Protein AF-A0A814URB3-F1 (afdb_monomer_lite)

InterPro domains:
  IPR023262 Active regulator of SIRT1 [PF15684] (5-93)

Structure (mmCIF, N/CA/C/O backbone):
data_AF-A0A814URB3-F1
#
_entry.id   AF-A0A814URB3-F1
#
loop_
_atom_site.group_PDB
_atom_site.id
_atom_site.type_symbol
_atom_site.label_atom_id
_atom_site.label_alt_id
_atom_site.label_comp_id
_atom_site.label_asym_id
_atom_site.label_entity_id
_atom_site.label_seq_id
_atom_site.pdbx_PDB_ins_code
_atom_site.Cartn_x
_atom_site.Cartn_y
_atom_site.Cartn_z
_atom_site.occupancy
_atom_site.B_iso_or_equiv
_atom_site.auth_seq_id
_atom_site.auth_comp_id
_atom_site.auth_asym_id
_atom_site.auth_atom_id
_atom_site.pdbx_PDB_model_num
ATOM 1 N N . MET A 1 1 ? -56.182 40.995 10.576 1.00 45.69 1 MET A N 1
ATOM 2 C CA . MET A 1 1 ? -55.725 40.548 11.914 1.00 45.69 1 MET A CA 1
ATOM 3 C C . MET A 1 1 ? -54.743 39.394 11.750 1.00 45.69 1 MET A C 1
ATOM 5 O O . MET A 1 1 ? -55.006 38.588 10.879 1.00 45.69 1 MET A O 1
ATOM 9 N N . LYS A 1 2 ? -53.660 39.377 12.555 1.00 48.59 2 LYS A N 1
ATOM 10 C CA . LYS A 1 2 ? -52.761 38.263 12.975 1.00 48.59 2 LYS A CA 1
ATOM 11 C C . LYS A 1 2 ? -52.505 37.116 11.957 1.00 48.59 2 LYS A C 1
ATOM 13 O O . LYS A 1 2 ? -53.432 36.490 11.488 1.00 48.59 2 LYS A O 1
ATOM 18 N N . SER A 1 3 ? -51.280 36.699 11.642 1.00 45.53 3 SER A N 1
ATOM 19 C CA . SER A 1 3 ? -50.038 36.762 12.417 1.00 45.53 3 SER A CA 1
ATOM 20 C C . SER A 1 3 ? -48.806 36.613 11.519 1.00 45.53 3 SER A C 1
ATOM 22 O O . SER A 1 3 ? -48.708 35.671 10.735 1.00 45.53 3 SER A O 1
ATOM 24 N N . LYS A 1 4 ? -47.811 37.481 11.739 1.00 69.31 4 LYS A N 1
ATOM 25 C CA . LYS A 1 4 ? -46.400 37.122 11.559 1.00 69.31 4 LYS A CA 1
ATOM 26 C C . LYS A 1 4 ? -46.115 35.926 12.472 1.00 69.31 4 LYS A C 1
ATOM 28 O O . LYS A 1 4 ? -46.481 36.002 13.639 1.00 69.31 4 LYS A O 1
ATOM 33 N N . ASN A 1 5 ? -45.494 34.865 11.955 1.00 59.09 5 ASN A N 1
ATOM 34 C CA . ASN A 1 5 ? -44.546 34.023 12.696 1.00 59.09 5 ASN A CA 1
ATOM 35 C C . ASN A 1 5 ? -43.966 32.927 11.790 1.00 59.09 5 ASN A C 1
ATOM 37 O O . ASN A 1 5 ? -44.551 31.863 11.619 1.00 59.09 5 ASN A O 1
ATOM 41 N N . LYS A 1 6 ? -42.753 33.146 11.275 1.00 63.56 6 LYS A N 1
ATOM 42 C CA . LYS A 1 6 ? -41.826 32.046 10.975 1.00 63.56 6 LYS A CA 1
ATOM 43 C C . LYS A 1 6 ? -40.487 32.376 11.626 1.00 63.56 6 LYS A C 1
ATOM 45 O O . LYS A 1 6 ? -39.502 32.700 10.976 1.00 63.56 6 LYS A O 1
ATOM 50 N N . LEU A 1 7 ? -40.521 32.390 12.957 1.00 65.69 7 LEU A N 1
ATOM 51 C CA . LEU A 1 7 ? -39.353 32.523 13.816 1.00 65.69 7 LEU A CA 1
ATOM 52 C C . LEU A 1 7 ? -38.516 31.246 13.684 1.00 65.69 7 LEU A C 1
ATOM 54 O O . LEU A 1 7 ? -38.934 30.172 14.104 1.00 65.69 7 LEU A O 1
ATOM 58 N N . ASN A 1 8 ? -37.357 31.407 13.052 1.00 53.50 8 ASN A N 1
ATOM 59 C CA . ASN A 1 8 ? -36.093 30.727 13.311 1.00 53.50 8 ASN A CA 1
ATOM 60 C C . ASN A 1 8 ? -36.175 29.232 13.655 1.00 53.50 8 ASN A C 1
ATOM 62 O O . ASN A 1 8 ? -36.423 28.850 14.800 1.00 53.50 8 ASN A O 1
ATOM 66 N N . SER A 1 9 ? -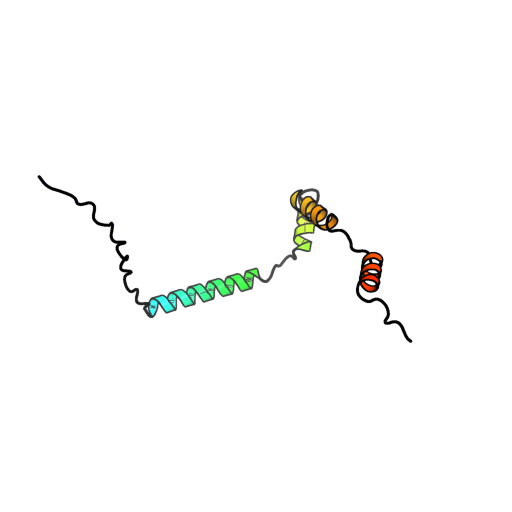35.796 28.376 12.697 1.00 62.03 9 SER A N 1
ATOM 67 C CA . SER A 1 9 ? -35.314 27.033 13.016 1.00 62.03 9 SER A CA 1
ATOM 68 C C . SER A 1 9 ? -34.023 27.174 13.824 1.00 62.03 9 SER A C 1
ATOM 70 O O . SER A 1 9 ? -32.917 27.242 13.280 1.00 62.03 9 SER A O 1
ATOM 72 N N . LEU A 1 10 ? -34.177 27.272 15.141 1.00 66.25 10 LEU A N 1
ATOM 73 C CA . LEU A 1 10 ? -33.097 27.150 16.099 1.00 66.25 10 LEU A CA 1
ATOM 74 C C . LEU A 1 10 ? -32.363 25.858 15.734 1.00 66.25 10 LEU A C 1
ATOM 76 O O . LEU A 1 10 ? -32.968 24.783 15.787 1.00 66.25 10 LEU A O 1
ATOM 80 N N . LYS A 1 11 ? -31.097 25.949 15.304 1.00 69.06 11 LYS A N 1
ATOM 81 C CA . LYS A 1 11 ? -30.230 24.779 15.135 1.00 69.06 11 LYS A CA 1
ATOM 82 C C . LYS A 1 11 ? -30.269 24.037 16.465 1.00 69.06 11 LYS A C 1
ATOM 84 O O . LYS A 1 11 ? -29.616 24.449 17.423 1.00 69.06 11 LYS A O 1
ATOM 89 N N . LYS A 1 12 ? -31.099 22.995 16.562 1.00 70.50 12 LYS A N 1
ATOM 90 C CA . LYS A 1 12 ? -31.200 22.184 17.769 1.00 70.50 12 LYS A CA 1
ATOM 91 C C . LYS A 1 12 ? -29.815 21.583 17.942 1.00 70.50 12 LYS A C 1
ATOM 93 O O . LYS A 1 12 ? -29.411 20.735 17.150 1.00 70.50 12 LYS A O 1
ATOM 98 N N . LYS A 1 13 ? -29.052 22.072 18.925 1.00 68.88 13 LYS A N 1
ATOM 99 C CA . LYS A 1 13 ? -27.794 21.445 19.327 1.00 68.88 13 LYS A CA 1
ATOM 100 C C . LYS A 1 13 ? -28.149 19.993 19.632 1.00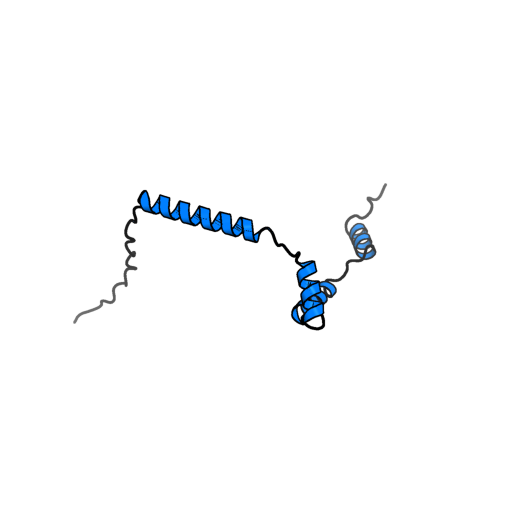 68.88 13 LYS A C 1
ATOM 102 O O . LYS A 1 13 ? -28.880 19.731 20.586 1.00 68.88 13 LYS A O 1
ATOM 107 N N . LYS A 1 14 ? -27.718 19.063 18.774 1.00 76.19 14 LYS A N 1
ATOM 108 C CA . LYS A 1 14 ? -27.913 17.631 18.995 1.00 76.19 14 LYS A CA 1
ATOM 109 C C . LYS A 1 14 ? -27.183 17.315 20.296 1.00 76.19 14 LYS A C 1
ATOM 111 O O . LYS A 1 14 ? -25.955 17.313 20.317 1.00 76.19 14 LYS A O 1
ATOM 116 N N . LYS A 1 15 ? -27.929 17.142 21.391 1.00 75.06 15 LYS A N 1
ATOM 117 C CA . LYS A 1 15 ? -27.366 16.689 22.663 1.00 75.06 15 LYS A CA 1
ATOM 118 C C . LYS A 1 15 ? -26.764 15.314 22.384 1.00 75.06 15 LYS A C 1
ATOM 120 O O . LYS A 1 15 ? -27.494 14.382 22.059 1.00 75.06 15 LYS A O 1
ATOM 125 N N . ARG A 1 16 ? -25.435 15.215 22.386 1.00 77.12 16 ARG A N 1
ATOM 126 C CA . ARG A 1 16 ? -24.745 13.927 22.283 1.00 77.12 16 ARG A CA 1
ATOM 127 C C . ARG A 1 16 ? -24.783 13.296 23.671 1.00 77.12 16 ARG A C 1
ATOM 129 O O . ARG A 1 16 ? -24.448 13.967 24.643 1.00 77.12 16 ARG A O 1
ATOM 136 N N . SER A 1 17 ? -25.251 12.055 23.762 1.00 81.00 17 SER A N 1
ATOM 137 C CA . SER A 1 17 ? -25.208 11.280 25.002 1.00 81.00 17 SER A CA 1
ATOM 138 C C . SER A 1 17 ? -23.753 11.036 25.397 1.00 81.00 17 SER A C 1
ATOM 140 O O . SER A 1 17 ? -22.924 10.740 24.536 1.00 81.00 17 SER A O 1
ATOM 142 N N . LEU A 1 18 ? -23.443 11.175 26.686 1.00 79.12 18 LEU A N 1
ATOM 143 C CA . LEU A 1 18 ? -22.122 10.868 27.223 1.00 79.12 18 LEU A CA 1
ATOM 144 C C . LEU A 1 18 ? -21.921 9.348 27.202 1.00 79.12 18 LEU A C 1
ATOM 146 O O . LEU A 1 18 ? -22.598 8.626 27.931 1.00 79.12 18 LEU A O 1
ATOM 150 N N . THR A 1 19 ? -21.008 8.862 26.364 1.00 81.75 19 THR A N 1
ATOM 151 C CA . THR A 1 19 ? -20.635 7.444 26.334 1.00 81.75 19 THR A CA 1
ATOM 152 C C . THR A 1 19 ? -19.508 7.208 27.333 1.00 81.75 19 THR A C 1
ATOM 154 O O . THR A 1 19 ? -18.414 7.747 27.169 1.00 81.75 19 THR A O 1
ATOM 157 N N . ILE A 1 20 ? -19.764 6.411 28.370 1.00 80.25 20 ILE A N 1
ATOM 158 C CA . ILE A 1 20 ? -18.754 6.041 29.367 1.00 80.25 20 ILE A CA 1
ATOM 159 C C . ILE A 1 20 ? -18.066 4.759 28.896 1.00 80.25 20 ILE A C 1
ATOM 161 O O . ILE A 1 20 ? -18.708 3.721 28.743 1.00 80.25 20 ILE A O 1
ATOM 165 N N . VAL A 1 21 ? -16.755 4.830 28.658 1.00 76.12 21 VAL A N 1
ATOM 166 C CA . VAL A 1 21 ? -15.956 3.662 28.269 1.00 76.12 21 VAL A CA 1
ATOM 167 C C . VAL A 1 21 ? -15.656 2.830 29.512 1.00 76.12 21 VAL A C 1
ATOM 169 O O . VAL A 1 21 ? -14.900 3.242 30.392 1.00 76.12 21 VAL A O 1
ATOM 172 N N . THR A 1 22 ? -16.248 1.644 29.570 1.00 83.06 22 THR A N 1
ATOM 173 C CA . THR A 1 22 ? -16.081 0.695 30.677 1.00 83.06 22 THR A CA 1
ATOM 174 C C . THR A 1 22 ? -14.791 -0.126 30.535 1.00 83.06 22 THR A C 1
ATOM 176 O O . THR A 1 22 ? -14.262 -0.299 29.434 1.00 83.06 22 THR A O 1
ATOM 179 N N . GLU A 1 23 ? -14.265 -0.665 31.636 1.00 82.31 23 GLU A N 1
ATOM 180 C CA . GLU A 1 23 ? -13.079 -1.542 31.608 1.00 82.31 23 GLU A CA 1
ATOM 181 C C . GLU A 1 23 ? -13.225 -2.765 30.669 1.00 82.31 23 GLU A C 1
ATOM 183 O O . GLU A 1 23 ? -12.289 -3.043 29.913 1.00 82.31 23 GLU A O 1
ATOM 188 N N . PRO A 1 24 ? -14.388 -3.449 30.589 1.00 78.88 24 PRO A N 1
ATOM 189 C CA . PRO A 1 24 ? -14.601 -4.526 29.620 1.00 78.88 24 PRO A CA 1
ATOM 190 C C . PRO A 1 24 ? -14.433 -4.083 28.162 1.00 78.88 24 PRO A C 1
ATOM 192 O O . PRO A 1 24 ? -13.800 -4.793 27.380 1.00 78.88 24 PRO A O 1
ATOM 195 N N . THR A 1 25 ? -14.936 -2.895 27.802 1.00 75.50 25 THR A N 1
ATOM 196 C CA . THR A 1 25 ? -14.755 -2.334 26.452 1.00 75.50 25 THR A CA 1
ATOM 197 C C . THR A 1 25 ? -13.282 -2.044 26.157 1.00 75.50 25 THR A C 1
ATOM 199 O O . THR A 1 25 ? -12.779 -2.469 25.122 1.00 75.50 25 THR A O 1
ATOM 202 N N . LYS A 1 26 ? -12.529 -1.483 27.118 1.00 79.88 26 LYS A N 1
ATOM 203 C CA . LYS A 1 26 ? -11.075 -1.275 26.963 1.00 79.88 26 LYS A CA 1
ATOM 204 C C . LYS A 1 26 ? -10.327 -2.593 26.746 1.00 79.88 26 LYS A C 1
ATOM 206 O O . LYS A 1 26 ? -9.371 -2.651 25.973 1.00 79.88 26 LYS A O 1
ATOM 211 N N . PHE A 1 27 ? -10.734 -3.661 27.430 1.00 79.00 27 PHE A N 1
ATOM 212 C CA . PHE A 1 27 ? -10.113 -4.978 27.291 1.00 79.00 27 PHE A CA 1
ATOM 213 C C . PHE A 1 27 ? -10.414 -5.634 25.935 1.00 79.00 27 PHE A C 1
ATOM 215 O O . PHE A 1 27 ? -9.523 -6.246 25.336 1.00 79.00 27 PHE A O 1
ATOM 222 N N . GLN A 1 28 ? -11.639 -5.484 25.424 1.00 85.69 28 GLN A N 1
ATOM 223 C CA . GLN A 1 28 ? -12.007 -5.935 24.079 1.00 85.69 28 GLN A CA 1
ATOM 224 C C . GLN A 1 28 ? -11.225 -5.179 22.998 1.00 85.69 28 GLN A C 1
ATOM 226 O O . GLN A 1 28 ? -10.631 -5.822 22.128 1.00 85.69 28 GLN A O 1
ATOM 231 N N . ASP A 1 29 ? -11.122 -3.855 23.116 1.00 87.38 29 ASP A N 1
ATOM 232 C CA . ASP A 1 29 ? -10.366 -3.016 22.180 1.00 87.38 29 ASP A CA 1
ATOM 233 C C . ASP A 1 29 ? -8.883 -3.408 22.148 1.00 87.38 29 ASP A C 1
ATOM 235 O O . ASP A 1 29 ? -8.288 -3.563 21.080 1.00 87.38 29 ASP A O 1
ATOM 239 N N . ARG A 1 30 ? -8.281 -3.674 23.317 1.00 91.06 30 ARG A N 1
ATOM 240 C CA . ARG A 1 30 ? -6.894 -4.165 23.414 1.00 91.06 30 ARG A CA 1
ATOM 241 C C . ARG A 1 30 ? -6.712 -5.530 22.755 1.00 91.06 30 ARG A C 1
ATOM 243 O O . ARG A 1 30 ? -5.717 -5.744 22.063 1.00 91.06 30 ARG A O 1
ATOM 250 N N . LYS A 1 31 ? -7.661 -6.456 22.931 1.00 91.31 31 LYS A N 1
ATOM 251 C CA . LYS A 1 31 ? -7.633 -7.763 22.251 1.00 91.31 31 LYS A CA 1
ATOM 252 C C . LYS A 1 31 ? -7.728 -7.610 20.733 1.00 91.31 31 LYS A C 1
ATOM 254 O O . LYS A 1 31 ? -7.014 -8.308 20.012 1.00 91.31 31 LYS A O 1
ATOM 259 N N . GLN A 1 32 ? -8.580 -6.710 20.246 1.00 93.50 32 GLN A N 1
ATOM 260 C CA . GLN A 1 32 ? -8.694 -6.421 18.819 1.00 93.50 32 GLN A CA 1
ATOM 261 C C . GLN A 1 32 ? -7.400 -5.802 18.278 1.00 93.50 32 GLN A C 1
ATOM 263 O O . GLN A 1 32 ? -6.886 -6.275 17.265 1.00 93.50 32 GLN A O 1
ATOM 268 N N . LEU A 1 33 ? -6.821 -4.840 19.000 1.00 91.56 33 LEU A N 1
ATOM 269 C CA . LEU A 1 33 ? -5.547 -4.210 18.653 1.00 91.56 33 LEU A CA 1
ATOM 270 C C . LEU A 1 33 ? -4.385 -5.218 18.599 1.00 91.56 33 LEU A C 1
ATOM 272 O O . LEU A 1 33 ? -3.564 -5.182 17.686 1.00 91.56 33 LEU A O 1
ATOM 276 N N . ALA A 1 34 ? -4.324 -6.165 19.536 1.00 93.38 34 ALA A N 1
ATOM 277 C CA . ALA A 1 34 ? -3.303 -7.213 19.518 1.00 93.38 34 ALA A CA 1
ATOM 278 C C . ALA A 1 34 ? -3.431 -8.123 18.279 1.00 93.38 34 ALA A C 1
ATOM 280 O O . ALA A 1 34 ? -2.429 -8.467 17.646 1.00 93.38 34 ALA A O 1
ATOM 281 N N . ARG A 1 35 ? -4.665 -8.480 17.891 1.00 94.31 35 ARG A N 1
ATOM 282 C CA . ARG A 1 35 ? -4.938 -9.292 16.691 1.00 94.31 35 ARG A CA 1
ATOM 283 C C . ARG A 1 35 ? -4.577 -8.556 15.402 1.00 94.31 35 ARG A C 1
ATOM 285 O O . ARG A 1 35 ? -3.968 -9.163 14.516 1.00 94.31 35 ARG A O 1
ATOM 292 N N . THR A 1 36 ? -4.921 -7.272 15.286 1.00 89.31 36 THR A N 1
ATOM 293 C CA . THR A 1 36 ? -4.569 -6.476 14.100 1.00 89.31 36 THR A CA 1
ATOM 294 C C . THR A 1 36 ? -3.056 -6.345 13.969 1.00 89.31 36 THR A C 1
ATOM 296 O O . THR A 1 36 ? -2.520 -6.605 12.895 1.00 89.31 36 THR A O 1
ATOM 299 N N . CYS A 1 37 ? -2.349 -6.065 15.064 1.00 89.81 37 CYS A N 1
ATOM 300 C CA . CYS A 1 37 ? -0.894 -5.930 15.064 1.00 89.81 37 CYS A CA 1
ATOM 301 C C . CYS A 1 37 ? -0.185 -7.241 14.663 1.00 89.81 37 CYS A C 1
ATOM 303 O O . CYS A 1 37 ? 0.715 -7.238 13.821 1.00 89.81 37 CYS A O 1
ATOM 305 N N . LEU A 1 38 ? -0.651 -8.389 15.177 1.00 88.31 38 LEU A N 1
ATOM 306 C CA . LEU A 1 38 ? -0.150 -9.707 14.765 1.00 88.31 38 LEU A CA 1
ATOM 307 C C . LEU A 1 38 ? -0.379 -9.973 13.269 1.00 88.31 38 LEU A C 1
ATOM 309 O O . LEU A 1 38 ? 0.489 -10.531 12.599 1.00 88.31 38 LEU A O 1
ATOM 313 N N . THR A 1 39 ? -1.538 -9.573 12.749 1.00 85.69 39 THR A N 1
ATOM 314 C CA . THR A 1 39 ? -1.880 -9.723 11.328 1.00 85.69 39 THR A CA 1
ATOM 315 C C . THR A 1 39 ? -0.965 -8.863 10.461 1.00 85.69 39 THR A C 1
ATOM 317 O O . THR A 1 39 ? -0.360 -9.375 9.524 1.00 85.69 39 THR A O 1
ATOM 320 N N . LEU A 1 40 ? -0.773 -7.593 10.822 1.00 79.81 40 LEU A N 1
ATOM 321 C CA . LEU A 1 40 ? 0.125 -6.679 10.112 1.00 79.81 40 LEU A CA 1
ATOM 322 C C . LEU A 1 40 ? 1.574 -7.185 10.108 1.00 79.81 40 LEU A C 1
ATOM 324 O O . LEU A 1 40 ? 2.224 -7.145 9.069 1.00 79.81 40 LEU A O 1
ATOM 328 N N . LYS A 1 41 ? 2.055 -7.758 11.219 1.00 81.38 41 LYS A N 1
ATOM 329 C CA . LYS A 1 41 ? 3.392 -8.373 11.304 1.00 81.38 41 LYS A CA 1
ATOM 330 C C . LYS A 1 41 ? 3.558 -9.604 10.400 1.00 81.38 41 LYS A C 1
ATOM 332 O O . LYS A 1 41 ? 4.669 -9.899 9.964 1.00 81.38 41 LYS A O 1
ATOM 337 N N . LYS A 1 42 ? 2.480 -10.352 10.141 1.00 83.00 42 LYS A N 1
ATOM 338 C CA . LYS A 1 42 ? 2.492 -11.456 9.163 1.00 83.00 42 LYS A CA 1
ATOM 339 C C . LYS A 1 42 ? 2.488 -10.920 7.732 1.00 83.00 42 LYS A C 1
ATOM 341 O O . LYS A 1 42 ? 3.239 -11.416 6.904 1.00 83.00 42 LYS A O 1
ATOM 346 N N . LEU A 1 43 ? 1.687 -9.888 7.465 1.00 75.75 43 LEU A N 1
ATOM 347 C CA . LEU A 1 43 ? 1.600 -9.245 6.150 1.00 75.75 43 LEU A CA 1
ATOM 348 C C . LEU A 1 43 ? 2.879 -8.483 5.772 1.00 75.75 43 LEU A C 1
ATOM 350 O O . LEU A 1 43 ? 3.186 -8.364 4.593 1.00 75.75 43 LEU A O 1
ATOM 354 N N . SER A 1 44 ? 3.656 -8.012 6.752 1.00 74.62 44 SER A N 1
ATOM 355 C CA . SER A 1 44 ? 4.916 -7.293 6.520 1.00 74.62 44 SER A CA 1
ATOM 356 C C . SER A 1 44 ? 6.075 -8.185 6.069 1.00 74.62 44 SER A C 1
ATOM 358 O O . SER A 1 44 ? 7.170 -7.680 5.837 1.00 74.62 44 SER A O 1
ATOM 360 N N . LYS A 1 45 ? 5.881 -9.505 5.999 1.00 76.25 45 LYS A N 1
ATOM 361 C CA . LYS A 1 45 ? 6.882 -10.457 5.509 1.00 76.25 45 LYS A CA 1
ATOM 362 C C . LYS A 1 45 ? 6.380 -11.080 4.210 1.00 76.25 45 LYS A C 1
ATOM 364 O O . LYS A 1 45 ? 5.863 -12.199 4.238 1.00 76.25 45 LYS A O 1
ATOM 369 N N . PRO A 1 46 ? 6.480 -10.365 3.080 1.00 70.88 46 PRO A N 1
ATOM 370 C CA . PRO A 1 46 ? 6.168 -10.968 1.800 1.00 70.88 46 PRO A CA 1
ATOM 371 C C . PRO A 1 46 ? 7.158 -12.114 1.542 1.00 70.88 46 PRO A C 1
ATOM 373 O O . PRO A 1 46 ? 8.369 -11.920 1.585 1.00 70.88 46 PRO A O 1
ATOM 376 N N . VAL A 1 47 ? 6.635 -13.323 1.311 1.00 72.19 47 VAL A N 1
ATOM 377 C CA . VAL A 1 47 ? 7.433 -14.505 0.917 1.00 72.19 47 VAL A CA 1
ATOM 378 C C . VAL A 1 47 ? 8.020 -14.320 -0.486 1.00 72.19 47 VAL A C 1
ATOM 380 O O . VAL A 1 47 ? 9.036 -14.915 -0.822 1.00 72.19 47 VAL A O 1
ATOM 383 N N . VAL A 1 48 ? 7.379 -13.472 -1.289 1.00 75.75 48 VAL A N 1
ATOM 384 C CA . VAL A 1 48 ? 7.737 -13.177 -2.672 1.00 75.75 48 VAL A CA 1
ATOM 385 C C . VAL A 1 48 ? 7.877 -11.666 -2.796 1.00 75.75 48 VAL A C 1
ATOM 387 O O . VAL A 1 48 ? 6.951 -10.934 -2.439 1.00 75.75 48 VAL A O 1
ATOM 390 N N . THR A 1 49 ? 9.031 -11.190 -3.251 1.00 80.69 49 THR A N 1
ATOM 391 C CA . THR A 1 49 ? 9.272 -9.751 -3.426 1.00 80.69 49 THR A CA 1
ATOM 392 C C . THR A 1 49 ? 8.392 -9.180 -4.542 1.00 80.69 49 THR A C 1
ATOM 394 O O . THR A 1 49 ? 7.897 -9.917 -5.396 1.00 80.69 49 THR A O 1
ATOM 397 N N . SER A 1 50 ? 8.192 -7.858 -4.553 1.00 76.44 50 SER A N 1
ATOM 398 C CA . SER A 1 50 ? 7.463 -7.157 -5.625 1.00 76.44 50 SER A CA 1
ATOM 399 C C . SER A 1 50 ? 7.959 -7.555 -7.014 1.00 76.44 50 SER A C 1
ATOM 401 O O . SER A 1 50 ? 7.161 -7.827 -7.909 1.00 76.44 50 SER A O 1
ATOM 403 N N . ASP A 1 51 ? 9.274 -7.670 -7.154 1.00 79.06 51 ASP A N 1
ATOM 404 C CA . ASP A 1 51 ? 9.943 -7.925 -8.425 1.00 79.06 51 ASP A CA 1
ATOM 405 C C . ASP A 1 51 ? 9.734 -9.378 -8.867 1.00 79.06 51 ASP A C 1
ATOM 407 O O . ASP A 1 51 ? 9.483 -9.652 -10.039 1.00 79.06 51 ASP A O 1
ATOM 411 N N . GLN A 1 52 ? 9.740 -10.320 -7.918 1.00 83.75 52 GLN A N 1
ATOM 412 C CA . GLN A 1 52 ? 9.392 -11.718 -8.181 1.00 83.75 52 GLN A CA 1
ATOM 413 C C . GLN A 1 52 ? 7.913 -11.863 -8.575 1.00 83.75 52 GLN A C 1
ATOM 415 O O . GLN A 1 52 ? 7.588 -12.643 -9.470 1.00 83.75 52 GLN A O 1
ATOM 420 N N . ILE A 1 53 ? 7.007 -11.085 -7.969 1.00 80.81 53 ILE A N 1
ATOM 421 C CA . ILE A 1 53 ? 5.590 -11.046 -8.366 1.00 80.81 53 ILE A CA 1
ATOM 422 C C . ILE A 1 53 ? 5.448 -10.499 -9.794 1.00 80.81 53 ILE A C 1
ATOM 424 O O . ILE A 1 53 ? 4.669 -11.041 -10.582 1.00 80.81 53 ILE A O 1
ATOM 428 N N . GLU A 1 54 ? 6.203 -9.461 -10.161 1.00 81.75 54 GLU A N 1
ATOM 429 C CA . GLU A 1 54 ? 6.195 -8.910 -11.519 1.00 81.75 54 GLU A CA 1
ATOM 430 C C . GLU A 1 54 ? 6.727 -9.922 -12.547 1.00 81.75 54 GLU A C 1
ATOM 432 O O . GLU A 1 54 ? 6.094 -10.123 -13.584 1.00 81.75 54 GLU A O 1
ATOM 437 N N . GLN A 1 55 ? 7.812 -10.638 -12.237 1.00 81.62 55 GLN A N 1
ATOM 438 C CA . GLN A 1 55 ? 8.341 -11.715 -13.084 1.00 81.62 55 GLN A CA 1
ATOM 439 C C . GLN A 1 55 ? 7.327 -12.848 -13.289 1.00 81.62 55 GLN A C 1
ATOM 441 O O . GLN A 1 55 ? 7.099 -13.275 -14.424 1.00 81.62 55 GLN A O 1
ATOM 446 N N . ILE A 1 56 ? 6.668 -13.296 -12.215 1.00 80.88 56 ILE A N 1
ATOM 447 C CA . ILE A 1 56 ? 5.633 -14.339 -12.281 1.00 80.88 56 ILE A CA 1
ATOM 448 C C . ILE A 1 56 ? 4.450 -13.874 -13.133 1.00 80.88 56 ILE A C 1
ATOM 450 O O . ILE A 1 56 ? 3.939 -14.640 -13.950 1.00 80.88 56 ILE A O 1
ATOM 454 N N . ASN A 1 57 ? 4.015 -12.624 -12.974 1.00 76.94 57 ASN A N 1
ATOM 455 C CA . ASN A 1 57 ? 2.904 -12.084 -13.753 1.00 76.94 57 ASN A CA 1
ATOM 456 C C . ASN A 1 57 ? 3.269 -11.919 -15.232 1.00 76.94 57 ASN A C 1
ATOM 458 O O . ASN A 1 57 ? 2.467 -12.274 -16.094 1.00 76.94 57 ASN A O 1
ATOM 462 N N . ASN A 1 58 ? 4.483 -11.455 -15.533 1.00 81.88 58 ASN A N 1
ATOM 463 C CA . ASN A 1 58 ? 4.971 -11.342 -16.905 1.00 81.88 58 ASN A CA 1
ATOM 464 C C . ASN A 1 58 ? 5.049 -12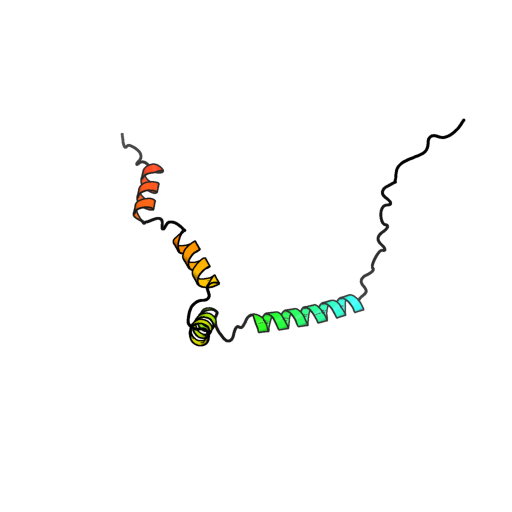.716 -17.582 1.00 81.88 58 ASN A C 1
ATOM 466 O O . ASN A 1 58 ? 4.639 -12.847 -18.733 1.00 81.88 58 ASN A O 1
ATOM 470 N N . TYR A 1 59 ? 5.503 -13.744 -16.860 1.00 83.19 59 TYR A N 1
ATOM 471 C CA . TYR A 1 59 ? 5.553 -15.112 -17.373 1.00 83.19 59 TYR A CA 1
ATOM 472 C C . TYR A 1 59 ? 4.154 -15.710 -17.574 1.00 83.19 59 TYR A C 1
ATOM 474 O O . TYR A 1 59 ? 3.851 -16.257 -18.631 1.00 83.19 59 TYR A O 1
ATOM 482 N N . ARG A 1 60 ? 3.268 -15.577 -16.579 1.00 84.56 60 ARG A N 1
ATOM 483 C CA . ARG A 1 60 ? 1.938 -16.204 -16.601 1.00 84.56 60 ARG A CA 1
ATOM 484 C C . ARG A 1 60 ? 0.960 -15.531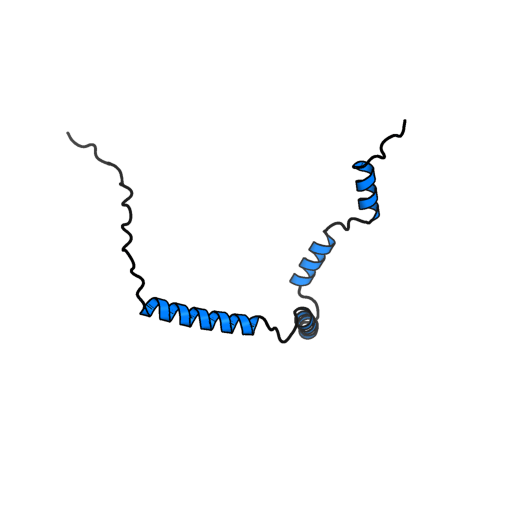 -17.566 1.00 84.56 60 ARG A C 1
ATOM 486 O O . ARG A 1 60 ? 0.077 -16.207 -18.084 1.00 84.56 60 ARG A O 1
ATOM 493 N N . PHE A 1 61 ? 1.088 -14.223 -17.787 1.00 77.81 61 PHE A N 1
ATOM 494 C CA . PHE A 1 61 ? 0.121 -13.434 -18.561 1.00 77.81 61 PHE A CA 1
ATOM 495 C C . PHE A 1 61 ? 0.698 -12.813 -19.843 1.00 77.81 61 PHE A C 1
ATOM 497 O O . PHE A 1 61 ? 0.024 -12.001 -20.474 1.00 77.81 61 PHE A O 1
ATOM 504 N N . GLY A 1 62 ? 1.901 -13.218 -20.267 1.00 73.19 62 GLY A N 1
ATOM 505 C CA . GLY A 1 62 ? 2.451 -12.850 -21.577 1.00 73.19 62 GLY A CA 1
ATOM 506 C C . GLY A 1 62 ? 3.012 -11.426 -21.664 1.00 73.19 62 GLY A C 1
ATOM 507 O O . GLY A 1 62 ? 2.924 -10.798 -22.716 1.00 73.19 62 GLY A O 1
ATOM 508 N N . GLY A 1 63 ? 3.594 -10.920 -20.575 1.00 72.19 63 GLY A N 1
ATOM 509 C CA . GLY A 1 63 ? 4.297 -9.635 -20.525 1.00 72.19 63 GLY A CA 1
ATOM 510 C C . GLY A 1 63 ? 3.668 -8.586 -19.597 1.00 72.19 63 GLY A C 1
ATOM 511 O O . GLY A 1 63 ? 2.641 -8.836 -18.960 1.00 72.19 63 GLY A O 1
ATOM 512 N N . PRO A 1 64 ? 4.297 -7.399 -19.489 1.00 70.25 64 PRO A N 1
ATOM 513 C CA . PRO A 1 64 ? 3.874 -6.352 -18.567 1.00 70.25 64 PRO A CA 1
ATOM 514 C C . PRO A 1 64 ? 2.459 -5.863 -18.877 1.00 70.25 64 PRO A C 1
ATOM 516 O O . PRO A 1 64 ? 2.119 -5.530 -20.013 1.00 70.25 64 PRO A O 1
ATOM 519 N N . SER A 1 65 ? 1.630 -5.786 -17.832 1.00 71.88 65 SER A N 1
ATOM 520 C CA . SER A 1 65 ? 0.271 -5.250 -17.920 1.00 71.88 65 SER A CA 1
ATOM 521 C C . SER A 1 65 ? 0.255 -3.877 -18.595 1.00 71.88 65 SER A C 1
ATOM 523 O O . SER A 1 65 ? 1.140 -3.041 -18.409 1.00 71.88 65 SER A O 1
ATOM 525 N N . LYS A 1 66 ? -0.831 -3.580 -19.321 1.00 68.75 66 LYS A N 1
ATOM 526 C CA . LYS A 1 66 ? -1.063 -2.248 -19.902 1.00 68.75 66 LYS A CA 1
ATOM 527 C C . LYS A 1 66 ? -0.984 -1.126 -18.854 1.00 68.75 66 LYS A C 1
ATOM 529 O O . LYS A 1 66 ? -0.698 0.009 -19.225 1.00 68.75 66 LYS A O 1
ATOM 534 N N . ARG A 1 67 ? -1.230 -1.414 -17.563 1.00 66.50 67 ARG A N 1
ATOM 535 C CA . ARG A 1 67 ? -1.022 -0.444 -16.468 1.00 66.50 67 ARG A CA 1
ATOM 536 C C . ARG A 1 67 ? 0.463 -0.180 -16.209 1.00 66.50 67 ARG A C 1
ATOM 538 O O . ARG A 1 67 ? 0.843 0.984 -16.178 1.00 66.50 67 ARG A O 1
ATOM 545 N N . THR A 1 68 ? 1.290 -1.222 -16.125 1.00 66.44 68 THR A N 1
ATOM 546 C CA . THR A 1 68 ? 2.749 -1.106 -15.952 1.00 66.44 68 THR A CA 1
ATOM 547 C C . THR A 1 68 ? 3.407 -0.420 -17.146 1.00 66.44 68 THR A C 1
ATOM 549 O O . THR A 1 68 ? 4.280 0.424 -16.968 1.00 66.44 68 THR A O 1
ATOM 552 N N . LEU A 1 69 ? 2.938 -0.697 -18.370 1.00 66.38 69 LEU A N 1
ATOM 553 C CA . LEU A 1 69 ? 3.417 0.000 -19.569 1.00 66.38 69 LEU A CA 1
ATOM 554 C C . LEU A 1 69 ? 3.094 1.504 -19.540 1.00 66.38 69 LEU A C 1
ATOM 556 O O . LEU A 1 69 ? 3.889 2.316 -20.000 1.00 66.38 69 LEU A O 1
ATOM 560 N N . LYS A 1 70 ? 1.925 1.883 -19.006 1.00 66.81 70 LYS A N 1
ATOM 561 C CA . LYS A 1 70 ? 1.526 3.292 -18.870 1.00 66.81 70 LYS A CA 1
ATOM 562 C C . LYS A 1 70 ? 2.309 4.019 -17.783 1.00 66.81 70 LYS A C 1
ATOM 564 O O . LYS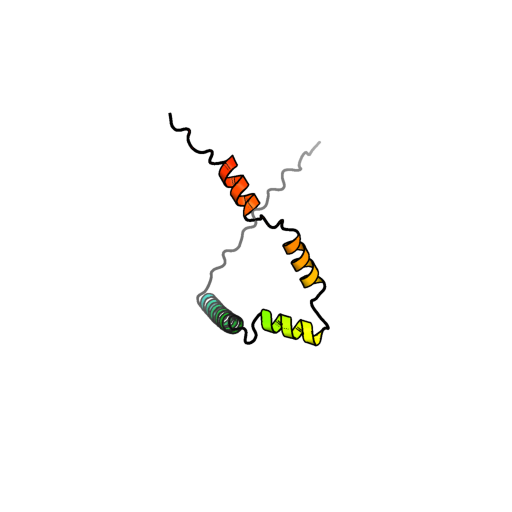 A 1 70 ? 2.603 5.193 -17.966 1.00 66.81 70 LYS A O 1
ATOM 569 N N . GLU A 1 71 ? 2.632 3.358 -16.675 1.00 65.12 71 GLU A N 1
ATOM 570 C CA . GLU A 1 71 ? 3.487 3.956 -15.646 1.00 65.12 71 GLU A CA 1
ATOM 571 C C . GLU A 1 71 ? 4.918 4.146 -16.146 1.00 65.12 71 GLU A C 1
ATOM 573 O O . GLU A 1 71 ? 5.412 5.258 -16.022 1.00 65.12 71 GLU A O 1
ATOM 578 N N . LYS A 1 72 ? 5.527 3.153 -16.818 1.00 64.94 72 LYS A N 1
ATOM 579 C CA . LYS A 1 72 ? 6.861 3.318 -17.434 1.00 64.94 72 LYS A CA 1
ATOM 580 C C . LYS A 1 72 ? 6.919 4.483 -18.429 1.00 64.94 72 LYS A C 1
ATOM 582 O O . LYS A 1 72 ? 7.836 5.289 -18.346 1.00 64.94 72 LYS A O 1
ATOM 587 N N . LYS A 1 73 ? 5.900 4.648 -19.285 1.00 64.69 73 LYS A N 1
ATOM 588 C CA . LYS A 1 73 ? 5.814 5.797 -20.210 1.00 64.69 73 LYS A CA 1
ATOM 589 C C . LYS A 1 73 ? 5.702 7.147 -19.497 1.00 64.69 73 LYS A C 1
ATOM 591 O O . LYS A 1 73 ? 6.291 8.117 -19.948 1.00 64.69 73 LYS A O 1
ATOM 596 N N . LYS A 1 74 ? 5.007 7.213 -18.355 1.00 61.47 74 LYS A N 1
ATOM 597 C CA . LYS A 1 74 ? 4.959 8.435 -17.531 1.00 61.47 74 LYS A CA 1
ATOM 598 C C . LYS A 1 74 ? 6.294 8.748 -16.855 1.00 61.47 74 LYS A C 1
ATOM 600 O O . LYS A 1 74 ? 6.548 9.906 -16.541 1.00 61.47 74 LYS A O 1
ATOM 605 N N . THR A 1 75 ? 7.117 7.736 -16.581 1.00 56.34 75 THR A N 1
ATOM 606 C CA . THR A 1 75 ? 8.474 7.937 -16.060 1.00 56.34 75 THR A CA 1
ATOM 607 C C . THR A 1 75 ? 9.450 8.354 -17.158 1.00 56.34 75 THR A C 1
ATOM 609 O O . THR A 1 75 ? 10.337 9.145 -16.874 1.00 56.34 75 THR A O 1
ATOM 612 N N . GLU A 1 76 ? 9.266 7.879 -18.393 1.00 58.62 76 GLU A N 1
ATOM 613 C CA . GLU A 1 76 ? 10.050 8.294 -19.571 1.00 58.62 76 GLU A CA 1
ATOM 614 C C . GLU A 1 76 ? 9.701 9.719 -20.049 1.00 58.62 76 GLU A C 1
ATOM 616 O O . GLU A 1 76 ? 10.566 10.414 -20.567 1.00 58.62 76 GLU A O 1
ATOM 621 N N . GLU A 1 77 ? 8.470 10.194 -19.818 1.00 56.50 77 GLU A N 1
ATOM 622 C CA . GLU A 1 77 ? 8.056 11.591 -20.065 1.00 56.50 77 GLU A CA 1
ATOM 623 C C . GLU A 1 77 ? 8.560 12.588 -19.003 1.00 56.50 77 GLU A C 1
ATOM 625 O O . GLU A 1 77 ? 8.395 13.797 -19.166 1.00 56.50 77 GLU A O 1
ATOM 630 N N . LYS A 1 78 ? 9.191 12.123 -17.915 1.00 58.16 78 LYS A N 1
ATOM 631 C CA . LYS A 1 78 ? 9.984 13.013 -17.061 1.00 58.16 78 LYS A CA 1
ATOM 632 C C . LYS A 1 78 ? 11.322 13.224 -17.748 1.00 58.16 78 LYS A C 1
ATOM 634 O O . LYS A 1 78 ? 12.207 12.382 -17.638 1.00 58.16 78 LYS A O 1
ATOM 639 N N . GLU A 1 79 ? 11.410 14.338 -18.466 1.00 62.31 79 GLU A N 1
ATOM 640 C CA . GLU A 1 79 ? 12.622 14.896 -19.064 1.00 62.31 79 GLU A CA 1
ATOM 641 C C . GLU A 1 79 ? 13.855 14.548 -18.224 1.00 62.31 79 GLU A C 1
ATOM 643 O O . GLU A 1 79 ? 14.002 14.961 -17.070 1.00 62.31 79 GLU A O 1
ATOM 648 N N . ILE A 1 80 ? 14.712 13.709 -18.801 1.00 60.59 80 ILE A N 1
ATOM 649 C CA . ILE A 1 80 ? 15.999 13.358 -18.223 1.00 60.59 80 ILE A CA 1
ATOM 650 C C . ILE A 1 80 ? 16.819 14.645 -18.260 1.00 60.59 80 ILE A C 1
ATOM 652 O O . ILE A 1 80 ? 17.333 15.006 -19.314 1.00 60.59 80 ILE A O 1
ATOM 656 N N . PHE A 1 81 ? 16.924 15.340 -17.127 1.00 62.75 81 PHE A N 1
ATOM 657 C CA . PHE A 1 81 ? 17.957 16.353 -16.947 1.00 62.75 81 PHE A CA 1
ATOM 658 C C . PHE A 1 81 ? 19.297 15.664 -17.183 1.00 62.75 81 PHE A C 1
ATOM 660 O O . PHE A 1 81 ? 19.700 14.777 -16.422 1.00 62.75 81 PHE A O 1
ATOM 667 N N . THR A 1 82 ? 19.955 16.028 -18.274 1.00 78.62 82 THR A N 1
ATOM 668 C CA . THR A 1 82 ? 21.293 15.539 -18.564 1.00 78.62 82 THR A CA 1
ATOM 669 C C . THR A 1 82 ? 22.281 16.216 -17.617 1.00 78.62 82 THR A C 1
ATOM 671 O O . THR A 1 82 ? 22.031 17.289 -17.063 1.00 78.62 82 THR A O 1
ATOM 674 N N . GLU A 1 83 ? 23.444 15.602 -17.418 1.00 77.81 83 GLU A N 1
ATOM 675 C CA . GLU A 1 83 ? 24.523 16.221 -16.640 1.00 77.81 83 GLU A CA 1
ATOM 676 C C . GLU A 1 83 ? 24.936 17.590 -17.227 1.00 77.81 83 GLU A C 1
ATOM 678 O O . GLU A 1 83 ? 25.409 18.474 -16.512 1.00 77.81 83 GLU A O 1
ATOM 683 N N . GLU A 1 84 ? 24.714 17.798 -18.529 1.00 79.31 84 GLU A N 1
ATOM 684 C CA . GLU A 1 84 ? 24.943 19.071 -19.212 1.00 79.31 84 GLU A CA 1
ATOM 685 C C . GLU A 1 84 ? 23.907 20.138 -18.845 1.00 79.31 84 GLU A C 1
ATOM 687 O O . GLU A 1 84 ? 24.285 21.297 -18.653 1.00 79.31 84 GLU A O 1
ATOM 692 N N . ASP A 1 85 ? 22.639 19.759 -18.671 1.00 83.62 85 ASP A N 1
ATOM 693 C CA . ASP A 1 85 ? 21.581 20.665 -18.206 1.00 83.62 85 ASP A CA 1
ATOM 694 C C . ASP A 1 85 ? 21.870 21.149 -16.783 1.00 83.62 85 ASP A C 1
ATOM 696 O O . ASP A 1 85 ? 21.720 22.333 -16.470 1.00 83.62 85 ASP A O 1
ATOM 700 N N . PHE A 1 86 ? 22.385 20.254 -15.938 1.00 81.25 86 PHE A N 1
ATOM 701 C CA . PHE A 1 86 ? 22.809 20.605 -14.587 1.00 81.25 86 PHE A CA 1
ATOM 702 C C . PHE A 1 86 ? 24.021 21.551 -14.593 1.00 81.25 86 PHE A C 1
ATOM 704 O O . PHE A 1 86 ? 24.006 22.588 -13.930 1.00 81.25 86 PHE A O 1
ATOM 711 N N . LYS A 1 87 ? 25.043 21.268 -15.415 1.00 83.31 87 LYS A N 1
ATOM 712 C CA . LYS A 1 87 ? 26.212 22.157 -15.583 1.00 83.31 87 LYS A CA 1
ATOM 713 C C . LYS A 1 87 ? 25.833 23.525 -16.149 1.00 83.31 87 LYS A C 1
ATOM 715 O O . LYS A 1 87 ? 26.502 24.516 -15.850 1.00 83.31 87 LYS A O 1
ATOM 720 N N . ARG A 1 88 ? 24.799 23.593 -16.993 1.00 85.50 88 ARG A N 1
ATOM 721 C CA . ARG A 1 88 ? 24.269 24.856 -17.519 1.00 85.50 88 ARG A CA 1
ATOM 722 C C . ARG A 1 88 ? 23.581 25.655 -16.412 1.00 85.50 88 ARG A C 1
ATOM 724 O O . ARG A 1 88 ? 23.891 26.834 -16.262 1.00 85.50 88 ARG A O 1
ATOM 731 N N . PHE A 1 89 ? 22.752 25.001 -15.602 1.00 84.31 89 PHE A N 1
ATOM 732 C CA . PHE A 1 89 ? 22.103 25.614 -14.443 1.00 84.31 89 PHE A CA 1
ATOM 733 C C . PHE A 1 89 ? 23.123 26.177 -13.438 1.00 84.31 89 PHE A C 1
ATOM 735 O O . PHE A 1 89 ? 23.014 27.329 -13.024 1.00 84.31 89 PHE A O 1
ATOM 742 N N . GLU A 1 90 ? 24.172 25.424 -13.095 1.00 83.06 90 GLU A N 1
ATOM 743 C CA . GLU A 1 90 ? 25.193 25.909 -12.154 1.00 83.06 90 GLU A CA 1
ATOM 744 C C . GLU A 1 90 ? 25.899 27.185 -12.633 1.00 83.06 90 GLU A C 1
ATOM 746 O O . GLU A 1 90 ? 26.147 28.081 -11.830 1.00 83.06 90 GLU A O 1
ATOM 751 N N . ARG A 1 91 ? 26.190 27.314 -13.934 1.00 82.31 91 ARG A N 1
ATOM 752 C CA . ARG A 1 91 ? 26.833 28.524 -14.480 1.00 82.31 91 ARG A CA 1
ATOM 753 C C . ARG A 1 91 ? 25.912 29.736 -14.495 1.00 82.31 91 ARG A C 1
ATOM 755 O O . ARG A 1 91 ? 26.391 30.853 -14.330 1.00 82.31 91 ARG A O 1
ATOM 762 N N . GLU A 1 92 ? 24.624 29.519 -14.742 1.00 85.94 92 GLU A N 1
ATOM 763 C CA . GLU A 1 92 ? 23.633 30.592 -14.827 1.00 85.94 92 GLU A CA 1
ATOM 764 C C . GLU A 1 92 ? 23.339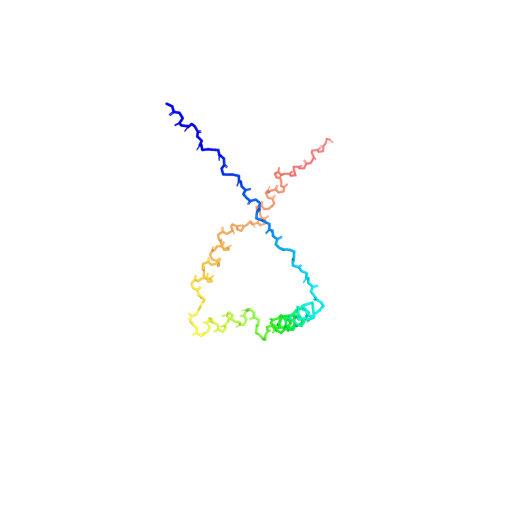 31.195 -13.448 1.00 85.94 92 GLU A C 1
ATOM 766 O O . GLU A 1 92 ? 23.210 32.411 -13.318 1.00 85.94 92 GLU A O 1
ATOM 771 N N . TYR A 1 93 ? 23.319 30.359 -12.407 1.00 82.50 93 TYR A N 1
ATOM 772 C CA . TYR A 1 93 ? 22.972 30.786 -11.051 1.00 82.50 93 TYR A CA 1
ATOM 773 C C . TYR A 1 93 ? 24.177 31.032 -10.128 1.00 82.50 93 TYR A C 1
ATOM 775 O O . TYR A 1 93 ? 24.021 31.722 -9.123 1.00 82.50 93 TYR A O 1
ATOM 783 N N . ASN A 1 94 ? 25.374 30.541 -10.469 1.00 78.94 94 ASN A N 1
ATOM 784 C CA . ASN A 1 94 ? 26.632 30.866 -9.784 1.00 78.94 94 ASN A CA 1
ATOM 785 C C . ASN A 1 94 ? 27.672 31.426 -10.775 1.00 78.94 94 ASN A C 1
ATOM 787 O O . ASN A 1 94 ? 28.672 30.757 -11.064 1.00 78.94 94 ASN A O 1
ATOM 791 N N . PRO A 1 95 ? 27.486 32.649 -11.310 1.00 75.38 95 PRO A N 1
ATOM 792 C CA . PRO A 1 95 ? 28.516 33.274 -12.128 1.00 75.38 95 PRO A CA 1
ATOM 793 C C . PRO A 1 95 ? 29.796 33.461 -11.291 1.00 75.38 95 PRO A C 1
ATOM 795 O O . PRO A 1 95 ? 29.720 33.905 -10.140 1.00 75.38 95 PRO A O 1
ATOM 798 N N . PRO A 1 96 ? 30.984 33.119 -11.827 1.00 72.88 96 PRO A N 1
ATOM 799 C CA . PRO A 1 96 ? 32.231 33.238 -11.085 1.00 72.88 96 PRO A CA 1
ATOM 800 C C . PRO A 1 96 ? 32.442 34.695 -10.672 1.00 72.88 96 PRO A C 1
ATOM 802 O O . PRO A 1 96 ? 32.429 35.596 -11.512 1.00 72.88 96 PRO A O 1
ATOM 805 N N . LEU A 1 97 ? 32.626 34.915 -9.367 1.00 74.12 97 LEU A N 1
ATOM 806 C CA . LEU A 1 97 ? 32.870 36.239 -8.805 1.00 74.12 97 LEU A CA 1
ATOM 807 C C . LEU A 1 97 ? 34.093 36.849 -9.500 1.00 74.12 97 LEU A C 1
ATOM 809 O O . LEU A 1 97 ? 35.196 36.299 -9.434 1.00 74.12 97 LEU A O 1
ATOM 813 N N . GLN A 1 98 ? 33.864 37.955 -10.211 1.00 76.31 98 GLN A N 1
ATOM 814 C CA . GLN A 1 98 ? 34.902 38.689 -10.922 1.00 76.31 98 GLN A CA 1
ATOM 815 C C . GLN A 1 98 ? 36.005 39.070 -9.931 1.00 76.31 98 GLN A C 1
ATOM 817 O O . GLN A 1 98 ? 35.742 39.691 -8.902 1.00 76.31 98 GLN A O 1
ATOM 822 N N . LYS A 1 99 ? 37.238 38.659 -10.229 1.00 69.19 99 LYS A N 1
ATOM 823 C CA . LYS A 1 99 ? 38.419 39.052 -9.460 1.00 69.19 99 LYS A CA 1
ATOM 824 C C . LYS A 1 99 ? 38.928 40.366 -10.048 1.00 69.19 99 LYS A C 1
ATOM 826 O O . LYS A 1 99 ? 39.311 40.384 -11.215 1.00 69.19 99 LYS A O 1
ATOM 831 N N . SER A 1 100 ? 38.841 41.435 -9.259 1.00 69.69 100 SER A N 1
ATOM 832 C CA . SER A 1 100 ? 39.456 42.745 -9.511 1.00 69.69 100 SER A CA 1
ATOM 833 C C . SER A 1 100 ? 40.974 42.671 -9.490 1.00 69.69 100 SER A C 1
ATOM 835 O O . SER A 1 100 ? 41.474 41.949 -8.594 1.00 69.69 100 SER A O 1
#

Sequence (100 aa):
MKSKNKLNSLKKKKKRSLTIVTEPTKFQDRKQLARTCLTLKKLSKPVVTSDQIEQINNYRFGGPSKRTLKEKKKTEEKEIFTEEDFKRFEREYNPPLQKS

pLDDT: mean 75.11, std 10.46, range [45.53, 94.31]

Radius of gyration: 32.31 Å; chains: 1; bounding box: 95×59×53 Å

Foldseek 3Di:
DDDDDPPDPPPPPPPDDDDDQDPVNVVVVVVVVVVVVVVVVVVVDPPADPVNVQVVCCVVPVHDDPVRVVVVVVVVVPPDCDPVNVVVVCCVVCPPDDDD

Secondary structure (DSSP, 8-state):
----------------------HHHHHHHHHHHHHHHHHHHHHTS-SS-HHHHHHHHHHHHTSS-HHHHHHHHHHHTS----HHHHHHHHHHHSPPPP--

Organism: Adineta ricciae (NCBI:txid249248)